Protein AF-A0A842TSK4-F1 (afdb_monomer_lite)

Foldseek 3Di:
DDDDPLVVLVVVLVVLVVVLVLLVVLLVLLVVCLPDPVSVVVVVVVLDADDQDPNCGCLNHQDDDDPLAQHPVVDPDPSVNSVSSSVSSNVVSVVVSVVSVVVSVVSVVVNVD

Sequence (113 aa):
MERCENIELLRVEGKYISFIAELRTEKKILKHIMRCENCRNWVISSIDGDEIHKYFGKLFDTIVYDPTVPKYSDYEDINSFIDARITWRLERLDELIKNAEMELDEISKKLIK

Secondary structure (DSSP, 8-state):
----HHHHHHHHHHHHHHHHHHHHHHHHHHHHHTT-HHHHHHHHHT--TT--BTTTBTTT-S----TTSPPGGG-SSHHHHHHHHHHHHHHHHHHHHHHHHHHHHHHHHHH--

Structure (mmCIF, N/CA/C/O backbone):
data_AF-A0A842TSK4-F1
#
_entry.id   AF-A0A842TSK4-F1
#
loop_
_atom_site.group_PDB
_atom_site.id
_atom_site.type_symbol
_atom_site.label_atom_id
_atom_site.label_alt_id
_atom_site.label_comp_id
_atom_site.label_asym_id
_atom_site.label_entity_id
_atom_site.label_seq_id
_atom_site.pdbx_PDB_ins_code
_atom_site.Cartn_x
_atom_site.Cartn_y
_atom_site.Cartn_z
_atom_site.occupancy
_atom_site.B_iso_or_equiv
_atom_site.auth_seq_id
_atom_site.auth_comp_id
_atom_site.auth_asym_id
_atom_site.auth_atom_id
_atom_site.pdbx_PDB_model_num
ATOM 1 N N . MET A 1 1 ? -6.997 17.518 36.637 1.00 50.09 1 MET A N 1
ATOM 2 C CA . MET A 1 1 ? -7.931 16.862 35.699 1.00 50.09 1 MET A CA 1
ATOM 3 C C . MET A 1 1 ? -7.226 15.644 35.146 1.00 50.09 1 MET A C 1
ATOM 5 O O . MET A 1 1 ? -6.298 15.805 34.362 1.00 50.09 1 MET A O 1
ATOM 9 N N . GLU A 1 2 ? -7.586 14.459 35.623 1.00 59.28 2 GLU A N 1
ATOM 10 C CA . GLU A 1 2 ? -7.074 13.202 35.072 1.00 59.28 2 GLU A CA 1
ATOM 11 C C . GLU A 1 2 ? -7.579 13.036 33.630 1.00 59.28 2 GLU A C 1
ATOM 13 O O . GLU A 1 2 ? -8.718 13.393 33.319 1.00 59.28 2 GLU A O 1
ATOM 18 N N . ARG A 1 3 ? -6.710 12.578 32.719 1.00 66.50 3 ARG A N 1
ATOM 19 C CA . ARG A 1 3 ? -7.102 12.288 31.333 1.00 66.50 3 ARG A CA 1
ATOM 20 C C . ARG A 1 3 ? -7.947 11.019 31.323 1.00 66.50 3 ARG A C 1
ATOM 22 O O . ARG A 1 3 ? -7.558 10.024 31.917 1.00 66.50 3 ARG A O 1
ATOM 29 N N . CYS A 1 4 ? -9.076 11.052 30.619 1.00 82.25 4 CYS A N 1
ATOM 30 C CA . CYS A 1 4 ? -9.911 9.871 30.431 1.00 82.25 4 CYS A CA 1
ATOM 31 C C . CYS A 1 4 ? -9.214 8.890 29.477 1.00 82.25 4 CYS A C 1
ATOM 33 O O . CYS A 1 4 ? -9.098 9.169 28.282 1.00 82.2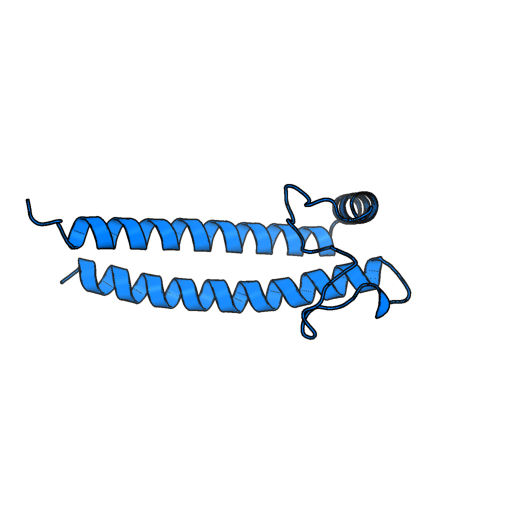5 4 CYS A O 1
ATOM 35 N N . GLU A 1 5 ? -8.769 7.747 30.000 1.00 83.88 5 GLU A N 1
ATOM 36 C CA . GLU A 1 5 ? -8.091 6.695 29.229 1.00 83.88 5 GLU A CA 1
ATOM 37 C C . GLU A 1 5 ? -8.953 6.185 28.064 1.00 83.88 5 GLU A C 1
ATOM 39 O O . GLU A 1 5 ? -8.441 5.975 26.966 1.00 83.88 5 GLU A O 1
ATOM 44 N N . ASN A 1 6 ? -10.276 6.111 28.245 1.00 85.88 6 ASN A N 1
ATOM 45 C CA . ASN A 1 6 ? -11.205 5.702 27.187 1.00 85.88 6 ASN A CA 1
ATOM 46 C C . ASN A 1 6 ? -11.224 6.677 26.001 1.00 85.88 6 ASN A C 1
ATOM 48 O O . ASN A 1 6 ? -11.308 6.245 24.855 1.00 85.88 6 ASN A O 1
ATOM 52 N N . ILE A 1 7 ? -11.107 7.990 26.244 1.00 90.69 7 ILE A N 1
ATOM 53 C CA . ILE A 1 7 ? -11.035 8.980 25.156 1.00 90.69 7 ILE A CA 1
ATOM 54 C C . ILE A 1 7 ? -9.738 8.802 24.361 1.00 90.69 7 ILE A C 1
ATOM 56 O O . ILE A 1 7 ? -9.745 8.918 23.135 1.00 90.69 7 ILE A O 1
ATOM 60 N N . GLU A 1 8 ? -8.626 8.510 25.035 1.00 91.12 8 GLU A N 1
ATOM 61 C CA . GLU A 1 8 ? -7.353 8.261 24.357 1.00 91.12 8 GLU A CA 1
ATOM 62 C C . GLU A 1 8 ? -7.384 6.945 23.566 1.00 91.12 8 GLU A C 1
ATOM 64 O O . GLU A 1 8 ? -6.948 6.929 22.416 1.00 91.12 8 GLU A O 1
ATOM 69 N N . LEU A 1 9 ? -7.989 5.878 24.098 1.00 92.62 9 LEU A N 1
ATOM 70 C CA . LEU A 1 9 ? -8.178 4.622 23.362 1.00 92.62 9 LEU A CA 1
ATOM 71 C C . LEU A 1 9 ? -9.053 4.801 22.114 1.00 92.62 9 LEU A C 1
ATOM 73 O O . LEU A 1 9 ? -8.645 4.371 21.037 1.00 92.62 9 LEU A O 1
ATOM 77 N N . LEU A 1 10 ? -10.183 5.510 22.213 1.00 94.06 10 LEU A N 1
ATOM 78 C CA . LEU A 1 10 ? -11.035 5.836 21.057 1.00 94.06 10 LEU A CA 1
ATOM 79 C C . LEU A 1 10 ? -10.283 6.650 19.991 1.00 94.06 10 LEU A C 1
ATOM 81 O O . LEU A 1 10 ? -10.465 6.455 18.789 1.00 94.06 10 LEU A O 1
ATOM 85 N N . ARG A 1 11 ? -9.398 7.565 20.408 1.00 94.56 11 ARG A N 1
ATOM 86 C CA . ARG A 1 11 ? -8.543 8.320 19.478 1.00 94.56 11 ARG A CA 1
ATOM 87 C C . ARG A 1 11 ? -7.552 7.422 18.752 1.00 94.56 11 ARG A C 1
ATOM 89 O O . ARG A 1 11 ? -7.311 7.633 17.564 1.00 94.56 11 ARG A O 1
ATOM 96 N N . VAL A 1 12 ? -6.945 6.469 19.453 1.00 95.56 12 VAL A N 1
ATOM 97 C CA . VAL A 1 12 ? -6.008 5.516 18.845 1.00 95.56 12 VAL A CA 1
ATOM 98 C C . VAL A 1 12 ? -6.753 4.570 17.901 1.00 95.56 12 VAL A C 1
ATOM 100 O O . VAL A 1 12 ? -6.301 4.386 16.773 1.00 95.56 12 VAL A O 1
ATOM 103 N N . GLU A 1 13 ? -7.924 4.067 18.294 1.00 96.19 13 GLU A N 1
ATOM 104 C CA . GLU A 1 13 ? -8.813 3.266 17.441 1.00 96.19 13 GLU A CA 1
ATOM 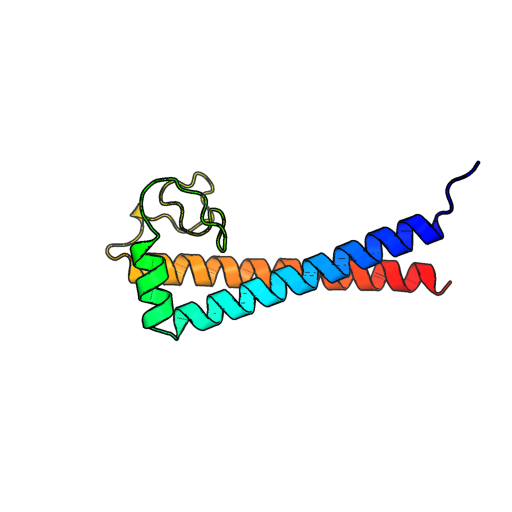105 C C . GLU A 1 13 ? -9.119 3.992 16.120 1.00 96.19 13 GLU A C 1
ATOM 107 O O . GLU A 1 13 ? -8.865 3.468 15.034 1.00 96.19 13 GLU A O 1
ATOM 112 N N . GLY A 1 14 ? -9.561 5.252 16.200 1.00 97.00 14 GLY A N 1
ATOM 113 C CA . GLY A 1 14 ? -9.840 6.073 15.020 1.00 97.00 14 GLY A CA 1
ATOM 114 C C . GLY A 1 14 ? -8.622 6.276 14.111 1.00 97.00 14 GLY A C 1
ATOM 115 O O . GLY A 1 14 ? -8.755 6.251 12.885 1.00 97.00 14 GLY A O 1
ATOM 116 N N . LYS A 1 15 ? -7.419 6.422 14.685 1.00 97.44 15 LYS A N 1
ATOM 117 C CA . LYS A 1 15 ? -6.170 6.513 13.908 1.00 97.44 15 LYS A CA 1
ATOM 118 C C . LYS A 1 15 ? -5.878 5.222 13.146 1.00 97.44 15 LYS A C 1
ATOM 120 O O . LYS A 1 15 ? -5.531 5.300 11.971 1.00 97.44 15 LYS A O 1
ATOM 125 N N . TYR A 1 16 ? -6.051 4.060 13.776 1.00 97.69 16 TYR A N 1
ATOM 126 C CA . TYR A 1 16 ? -5.877 2.769 13.104 1.00 97.69 16 TYR A CA 1
ATOM 127 C C . TYR A 1 16 ? -6.880 2.578 11.966 1.00 97.69 16 TYR A C 1
ATOM 129 O O . TYR A 1 16 ? -6.491 2.153 10.880 1.00 97.69 16 TYR A O 1
ATOM 137 N N . ILE A 1 17 ? -8.145 2.959 12.166 1.00 98.00 17 ILE A N 1
ATOM 138 C CA . ILE A 1 17 ? -9.169 2.895 11.113 1.00 98.00 17 ILE A CA 1
ATOM 139 C C . ILE A 1 17 ? -8.770 3.757 9.907 1.00 98.00 17 ILE A C 1
ATOM 141 O O . ILE A 1 17 ? -8.811 3.270 8.773 1.00 98.00 17 ILE A O 1
ATOM 145 N N . SER A 1 18 ? -8.350 5.009 10.136 1.00 98.00 18 SER A N 1
ATOM 146 C CA . SER A 1 18 ? -7.886 5.902 9.058 1.00 98.00 18 SER A CA 1
ATOM 147 C C . SER A 1 18 ? -6.685 5.308 8.328 1.00 98.00 18 SER A C 1
ATOM 149 O O . SER A 1 18 ? -6.694 5.197 7.104 1.00 98.00 18 SER A O 1
ATOM 151 N N . PHE A 1 19 ? -5.690 4.843 9.085 1.00 97.25 19 PHE A N 1
ATOM 152 C CA . PHE A 1 19 ? -4.479 4.242 8.543 1.00 97.25 19 PHE A CA 1
ATOM 153 C C . PHE A 1 19 ? -4.790 3.025 7.659 1.00 97.25 19 PHE A C 1
ATOM 155 O O . PHE A 1 19 ? -4.358 2.965 6.510 1.00 97.25 19 PHE A O 1
ATOM 162 N N . ILE A 1 20 ? -5.618 2.086 8.128 1.00 97.94 20 ILE A N 1
ATOM 163 C CA . ILE A 1 20 ? -6.027 0.907 7.346 1.00 97.94 20 ILE A CA 1
ATOM 164 C C . ILE A 1 20 ? -6.762 1.320 6.062 1.00 97.94 20 ILE A C 1
ATOM 166 O O . ILE A 1 20 ? -6.533 0.733 4.998 1.00 97.94 20 ILE A O 1
ATOM 170 N N . ALA A 1 21 ? -7.649 2.318 6.132 1.00 97.81 21 ALA A N 1
ATOM 171 C CA . ALA A 1 21 ? -8.377 2.814 4.966 1.00 97.81 21 ALA A CA 1
ATOM 172 C C . ALA A 1 21 ? -7.437 3.428 3.913 1.00 97.81 21 ALA A C 1
ATOM 174 O O . ALA A 1 21 ? -7.587 3.148 2.717 1.00 97.81 21 ALA A O 1
ATOM 175 N N . GLU A 1 22 ? -6.444 4.203 4.348 1.00 95.50 22 GLU A N 1
ATOM 176 C CA . GLU A 1 22 ? -5.402 4.780 3.493 1.00 95.50 22 GLU A CA 1
ATOM 177 C C . GLU A 1 22 ? -4.564 3.684 2.820 1.00 95.50 22 GLU A C 1
ATOM 179 O O . GLU A 1 22 ? -4.469 3.659 1.591 1.00 95.50 22 GLU A O 1
ATOM 184 N N . LEU A 1 23 ? -4.062 2.705 3.582 1.00 95.62 23 LEU A N 1
ATOM 185 C CA . LEU A 1 23 ? -3.262 1.600 3.036 1.00 95.62 23 LEU A CA 1
ATOM 186 C C . LEU A 1 23 ? -4.047 0.748 2.028 1.00 95.62 23 LEU A C 1
ATOM 188 O O . LEU A 1 23 ? -3.533 0.377 0.970 1.00 95.62 23 LEU A O 1
ATOM 192 N N . ARG A 1 24 ? -5.320 0.448 2.314 1.00 97.12 24 ARG A N 1
ATOM 193 C CA . ARG A 1 24 ? -6.197 -0.281 1.380 1.00 97.12 24 ARG A CA 1
ATOM 194 C C . ARG A 1 24 ? -6.458 0.521 0.105 1.00 97.12 24 ARG A C 1
ATOM 196 O O . ARG A 1 24 ? -6.596 -0.075 -0.966 1.00 97.12 24 ARG A O 1
ATOM 203 N N . THR A 1 25 ? -6.548 1.843 0.211 1.00 95.44 25 THR A N 1
ATOM 204 C CA . THR A 1 25 ? -6.717 2.739 -0.940 1.00 95.44 25 THR A CA 1
ATOM 205 C C . THR A 1 25 ? -5.462 2.741 -1.801 1.00 95.44 25 THR A C 1
ATOM 207 O O . THR A 1 25 ? -5.561 2.479 -3.001 1.00 95.44 25 THR A O 1
ATOM 210 N N . GLU A 1 26 ? -4.287 2.910 -1.192 1.00 94.75 26 GLU A N 1
ATOM 211 C CA . GLU A 1 26 ? -2.993 2.802 -1.873 1.00 94.75 26 GLU A CA 1
ATOM 212 C C . GLU A 1 26 ? -2.873 1.456 -2.603 1.00 94.75 26 GLU A C 1
ATOM 214 O O . GLU A 1 26 ? -2.650 1.419 -3.814 1.00 94.75 26 GLU A O 1
ATOM 219 N N . LYS A 1 27 ? -3.154 0.341 -1.916 1.00 96.00 27 LYS A N 1
ATOM 220 C CA . LYS A 1 27 ? -3.124 -1.012 -2.497 1.00 96.00 27 LYS A CA 1
ATOM 221 C C . LYS A 1 27 ? -3.994 -1.130 -3.754 1.00 96.00 27 LYS A C 1
ATOM 223 O O . LYS A 1 27 ? -3.586 -1.748 -4.739 1.00 96.00 27 LYS A O 1
ATOM 228 N N . LYS A 1 28 ? -5.208 -0.569 -3.737 1.00 96.25 28 LYS A N 1
ATOM 229 C CA . LYS A 1 28 ? -6.122 -0.589 -4.894 1.00 96.25 28 LYS A CA 1
ATOM 230 C C . LYS A 1 28 ? -5.583 0.240 -6.057 1.00 96.25 28 LYS A C 1
ATOM 232 O O . LYS A 1 28 ? -5.657 -0.222 -7.194 1.00 96.25 28 LYS A O 1
ATOM 237 N N . ILE A 1 29 ? -5.033 1.419 -5.773 1.00 95.06 29 ILE A N 1
ATOM 238 C CA . ILE A 1 29 ? -4.422 2.294 -6.781 1.00 95.06 29 ILE A CA 1
ATOM 239 C C . ILE A 1 29 ? -3.255 1.571 -7.458 1.00 95.06 29 ILE A C 1
ATOM 241 O O . ILE A 1 29 ? -3.231 1.467 -8.682 1.00 95.06 29 ILE A O 1
ATOM 245 N N . LEU A 1 30 ? -2.340 0.987 -6.683 1.00 95.75 30 LEU A N 1
ATOM 246 C CA . LEU A 1 30 ? -1.185 0.268 -7.225 1.00 95.75 30 LEU A CA 1
ATOM 247 C C . LEU A 1 30 ? -1.604 -0.927 -8.097 1.00 95.75 30 LEU A C 1
ATOM 249 O O . LEU A 1 30 ? -1.108 -1.090 -9.210 1.00 95.75 30 LEU A O 1
ATOM 253 N N . LYS A 1 31 ? -2.599 -1.710 -7.659 1.00 96.38 31 LYS A N 1
ATOM 254 C CA . LYS A 1 31 ? -3.172 -2.799 -8.473 1.00 96.38 31 LYS A CA 1
ATOM 255 C C . LYS A 1 31 ? -3.807 -2.311 -9.776 1.00 96.38 31 LYS A C 1
ATOM 257 O O . LYS A 1 31 ? -3.801 -3.048 -10.761 1.00 96.38 31 LYS A O 1
ATOM 262 N N . HIS A 1 32 ? -4.391 -1.114 -9.782 1.00 96.12 32 HIS A N 1
ATOM 263 C CA . HIS A 1 32 ? -4.946 -0.517 -10.994 1.00 96.12 32 HIS A CA 1
ATOM 264 C C . HIS A 1 32 ? -3.838 -0.111 -11.971 1.00 96.12 32 HIS A C 1
ATOM 266 O O . HIS A 1 32 ? -3.941 -0.430 -13.152 1.00 96.12 32 HIS A O 1
ATOM 272 N N . ILE A 1 33 ? -2.759 0.509 -11.482 1.00 94.56 33 ILE A N 1
ATOM 273 C CA . ILE A 1 33 ? -1.603 0.918 -12.300 1.00 94.56 33 ILE A CA 1
ATOM 274 C C . ILE A 1 33 ? -0.992 -0.277 -13.036 1.00 94.56 33 ILE A C 1
ATOM 276 O O . ILE A 1 33 ? -0.701 -0.171 -14.222 1.00 94.56 33 ILE A O 1
ATOM 280 N N . MET A 1 34 ? -0.887 -1.441 -12.386 1.00 94.69 34 MET A N 1
ATOM 281 C CA . MET A 1 34 ? -0.379 -2.659 -13.038 1.00 94.69 34 MET A CA 1
ATOM 282 C C . MET A 1 34 ? -1.209 -3.115 -14.249 1.00 94.69 34 MET A C 1
ATOM 284 O O . MET A 1 34 ? -0.713 -3.873 -15.0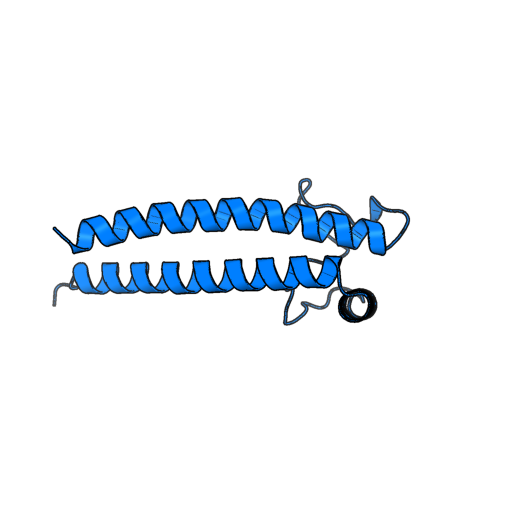74 1.00 94.69 34 MET A O 1
ATOM 288 N N . ARG A 1 35 ? -2.482 -2.710 -14.345 1.00 95.75 35 ARG A N 1
ATOM 289 C CA . ARG A 1 35 ? -3.437 -3.203 -15.355 1.00 95.75 35 ARG A CA 1
ATOM 290 C C . ARG A 1 35 ? -3.895 -2.132 -16.341 1.00 95.75 35 ARG A C 1
ATOM 292 O O . ARG A 1 35 ? -4.452 -2.470 -17.379 1.00 95.75 35 ARG A O 1
ATOM 299 N N . CYS A 1 36 ? -3.731 -0.858 -15.999 1.00 96.25 36 CYS A N 1
ATOM 300 C CA . CYS A 1 36 ? -4.214 0.272 -16.780 1.00 96.25 36 CYS A CA 1
ATOM 301 C C . CYS A 1 36 ? -3.040 0.973 -17.459 1.00 96.25 36 CYS A C 1
ATOM 303 O O . CYS A 1 36 ? -2.284 1.694 -16.809 1.00 96.25 36 CYS A O 1
ATOM 305 N N . GLU A 1 37 ? -2.925 0.799 -18.774 1.00 95.00 37 GLU A N 1
ATOM 306 C CA . GLU A 1 37 ? -1.854 1.386 -19.586 1.00 95.00 37 GLU A CA 1
ATOM 307 C C . GLU A 1 37 ? -1.786 2.915 -19.452 1.00 95.00 37 GLU A C 1
ATOM 309 O O . GLU A 1 37 ? -0.710 3.469 -19.261 1.00 95.00 37 GLU A O 1
ATOM 314 N N . ASN A 1 38 ? -2.932 3.605 -19.436 1.00 94.94 38 ASN A N 1
ATOM 315 C CA . ASN A 1 38 ? -2.970 5.062 -19.273 1.00 94.94 38 ASN A CA 1
ATOM 316 C C . ASN A 1 38 ? -2.393 5.509 -17.923 1.00 94.94 38 ASN A C 1
ATOM 318 O O . ASN A 1 38 ? -1.591 6.440 -17.863 1.00 94.94 38 ASN A O 1
ATOM 322 N N . CYS A 1 39 ? -2.776 4.837 -16.833 1.00 92.25 39 CYS A N 1
ATOM 323 C CA . CYS A 1 39 ? -2.240 5.144 -15.508 1.00 92.25 39 CYS A CA 1
ATOM 324 C C . CYS A 1 39 ? -0.759 4.777 -15.399 1.00 92.25 39 CYS A C 1
ATOM 326 O O . CYS A 1 39 ? -0.010 5.484 -14.732 1.00 92.25 39 CYS A O 1
ATOM 328 N N . ARG A 1 40 ? -0.330 3.710 -16.075 1.00 91.56 40 ARG A N 1
ATOM 329 C CA . ARG A 1 40 ? 1.073 3.300 -16.142 1.00 91.56 40 ARG A CA 1
ATOM 330 C C . ARG A 1 40 ? 1.929 4.316 -16.891 1.00 91.56 40 ARG A C 1
ATOM 332 O O . ARG A 1 40 ? 2.937 4.755 -16.354 1.00 91.56 40 ARG A O 1
ATOM 339 N N . ASN A 1 41 ? 1.493 4.755 -18.068 1.00 91.62 41 ASN A N 1
ATOM 340 C CA . ASN A 1 41 ? 2.177 5.784 -18.851 1.00 91.62 41 ASN A CA 1
ATOM 341 C C . ASN A 1 41 ? 2.269 7.105 -18.085 1.00 91.62 41 ASN A C 1
ATOM 343 O O . ASN A 1 41 ? 3.306 7.761 -18.112 1.00 91.62 41 ASN A O 1
ATOM 347 N N . TRP A 1 42 ? 1.222 7.461 -17.338 1.00 88.75 42 TRP A N 1
ATOM 348 C CA . TRP A 1 42 ? 1.265 8.620 -16.455 1.00 88.75 42 TRP A CA 1
ATOM 349 C C . TRP A 1 42 ? 2.304 8.469 -15.330 1.00 88.75 42 TRP A C 1
ATOM 351 O O . TRP A 1 42 ? 3.073 9.402 -15.097 1.00 88.75 42 TRP A O 1
ATOM 361 N N . VAL A 1 43 ? 2.396 7.302 -14.678 1.00 89.44 43 VAL A N 1
ATOM 362 C CA . VAL A 1 43 ? 3.462 7.026 -13.695 1.00 89.44 43 VAL A CA 1
ATOM 363 C C . VAL A 1 43 ? 4.834 7.152 -14.341 1.00 89.44 43 VAL A C 1
ATOM 365 O O . VAL A 1 43 ? 5.658 7.886 -13.817 1.00 89.44 43 VAL A O 1
ATOM 368 N N . ILE A 1 44 ? 5.058 6.515 -15.494 1.00 89.31 44 ILE A N 1
ATOM 369 C CA . ILE A 1 44 ? 6.322 6.593 -16.245 1.00 89.31 44 ILE A CA 1
ATOM 370 C C . ILE A 1 44 ? 6.698 8.051 -16.520 1.00 89.31 44 ILE A C 1
ATOM 372 O O . ILE A 1 44 ? 7.819 8.451 -16.233 1.00 89.31 44 ILE A O 1
ATOM 376 N N . SER A 1 45 ? 5.750 8.860 -17.005 1.00 86.31 45 SER A N 1
ATOM 377 C CA . SER A 1 45 ? 5.978 10.287 -17.278 1.00 86.31 45 SER A CA 1
ATOM 378 C C . SER A 1 45 ? 6.234 11.135 -16.028 1.00 86.31 45 SER A C 1
ATOM 380 O O . SER A 1 45 ? 6.643 12.282 -16.152 1.00 86.31 45 SER A O 1
ATOM 382 N N . SER A 1 46 ? 5.964 10.585 -14.842 1.00 79.88 46 SER A N 1
ATOM 383 C CA . SER A 1 46 ? 6.168 11.243 -13.549 1.00 79.88 46 SER A CA 1
ATOM 384 C C . SER A 1 46 ? 7.423 10.739 -12.825 1.00 79.88 46 SER A C 1
ATOM 386 O O . SER A 1 46 ? 7.710 11.209 -11.728 1.00 79.88 46 SER A O 1
ATOM 388 N N . ILE A 1 47 ? 8.153 9.774 -13.398 1.00 81.44 47 ILE A N 1
ATOM 389 C CA . ILE A 1 47 ? 9.469 9.344 -12.913 1.00 81.44 47 ILE A CA 1
ATOM 390 C C . ILE A 1 47 ? 10.492 10.269 -13.573 1.00 81.44 47 ILE A C 1
ATOM 392 O O . ILE A 1 47 ? 11.154 9.908 -14.542 1.00 81.44 47 ILE A O 1
ATOM 396 N N . ASP A 1 48 ? 10.560 11.498 -13.073 1.00 62.84 48 ASP A N 1
ATOM 397 C CA . ASP A 1 48 ? 11.598 12.467 -13.411 1.00 62.84 48 ASP A CA 1
ATOM 398 C C . ASP A 1 48 ? 12.146 13.046 -12.095 1.00 62.84 48 ASP A C 1
ATOM 400 O O . ASP A 1 48 ? 11.418 13.125 -11.107 1.00 62.84 48 ASP A O 1
ATOM 404 N N . GLY A 1 49 ? 13.453 13.312 -12.053 1.00 56.12 49 GLY A N 1
ATOM 405 C CA . GLY A 1 49 ? 14.317 13.306 -10.856 1.00 56.12 49 GLY A CA 1
ATOM 406 C C . GLY A 1 49 ? 13.736 13.778 -9.509 1.00 56.12 49 GLY A C 1
ATOM 407 O O . GLY A 1 49 ? 13.106 14.819 -9.433 1.00 56.12 49 GLY A O 1
ATOM 408 N N . ASP A 1 50 ? 14.043 13.032 -8.436 1.00 53.91 50 ASP A N 1
ATOM 409 C CA . ASP A 1 50 ? 13.925 13.341 -6.990 1.00 53.91 50 ASP A CA 1
ATOM 410 C C . ASP A 1 50 ? 12.638 14.026 -6.455 1.00 53.91 50 ASP A C 1
ATOM 412 O O . ASP A 1 50 ? 12.562 14.363 -5.265 1.00 53.91 50 ASP A O 1
ATOM 416 N N . GLU A 1 51 ? 11.599 14.216 -7.270 1.00 57.47 51 GLU A N 1
ATOM 417 C CA . GLU A 1 51 ? 10.357 14.858 -6.850 1.00 57.47 51 GLU A CA 1
ATOM 418 C C . GLU A 1 51 ? 9.452 13.895 -6.070 1.00 57.47 51 GLU A C 1
ATOM 420 O O . GLU A 1 51 ? 9.022 12.846 -6.550 1.00 57.47 51 GLU A O 1
ATOM 425 N N . ILE A 1 52 ? 9.093 14.295 -4.843 1.00 61.09 52 ILE A N 1
ATOM 426 C CA . ILE A 1 52 ? 8.109 13.583 -4.023 1.00 61.09 52 ILE A CA 1
ATOM 427 C C . ILE A 1 52 ? 6.746 13.708 -4.698 1.00 61.09 52 ILE A C 1
ATOM 429 O O . ILE A 1 52 ? 6.086 14.750 -4.646 1.00 61.09 52 ILE A O 1
ATOM 433 N N . HIS A 1 53 ? 6.283 12.616 -5.290 1.00 67.94 53 HIS A N 1
ATOM 434 C CA . HIS A 1 53 ? 5.026 12.619 -6.006 1.00 67.94 53 HIS A CA 1
ATOM 435 C C . HIS A 1 53 ? 3.839 12.620 -5.032 1.00 67.94 53 HIS A C 1
ATOM 437 O O . HIS A 1 53 ? 3.719 11.747 -4.172 1.00 67.94 53 HIS A O 1
ATOM 443 N N . LYS A 1 54 ? 2.889 13.549 -5.199 1.00 69.81 54 LYS A N 1
ATOM 444 C CA . LYS A 1 54 ? 1.745 13.740 -4.276 1.00 69.81 54 LYS A CA 1
ATOM 445 C C . LYS A 1 54 ? 0.923 12.480 -3.963 1.00 69.81 54 LYS A C 1
ATOM 447 O O . LYS A 1 54 ? 0.315 12.408 -2.903 1.00 69.81 54 LYS A O 1
ATOM 452 N N . TYR A 1 55 ? 0.875 11.512 -4.881 1.00 70.38 55 TYR A N 1
ATOM 453 C CA . TYR A 1 55 ? 0.091 10.280 -4.716 1.00 70.38 55 TYR A CA 1
ATOM 454 C C . TYR A 1 55 ? 0.925 9.055 -4.338 1.00 70.38 55 TYR A C 1
ATOM 456 O O . TYR A 1 55 ? 0.370 8.086 -3.832 1.00 70.38 55 TYR A O 1
ATOM 464 N N . PHE A 1 56 ? 2.234 9.081 -4.599 1.00 73.69 56 PHE A N 1
ATOM 465 C CA . PHE A 1 56 ? 3.108 7.909 -4.447 1.00 73.69 56 PHE A CA 1
ATOM 466 C C . PHE A 1 56 ? 4.281 8.158 -3.501 1.00 73.69 56 PHE A C 1
ATOM 468 O O . PHE A 1 56 ? 5.086 7.258 -3.269 1.00 73.69 56 PHE A O 1
ATOM 475 N N . GLY A 1 57 ? 4.385 9.367 -2.947 1.00 81.50 57 GLY A N 1
ATOM 476 C CA . GLY A 1 57 ? 5.515 9.801 -2.147 1.00 81.50 57 GLY A CA 1
ATOM 477 C C . GLY A 1 57 ? 6.819 9.535 -2.890 1.00 81.50 57 GLY A C 1
ATOM 478 O O . GLY A 1 57 ? 7.043 10.076 -3.966 1.00 81.50 57 GLY A O 1
ATOM 479 N N . LYS A 1 58 ? 7.624 8.647 -2.305 1.00 82.94 58 LYS A N 1
ATOM 480 C CA . LYS A 1 58 ? 8.947 8.235 -2.785 1.00 82.94 58 LYS A CA 1
ATOM 481 C C . LYS A 1 58 ? 8.984 6.835 -3.407 1.00 82.94 58 LYS A C 1
ATOM 483 O O . LYS A 1 58 ? 10.042 6.222 -3.537 1.00 82.94 58 LYS A O 1
ATOM 488 N N . LEU A 1 59 ? 7.819 6.257 -3.720 1.00 88.12 59 LEU A N 1
ATOM 489 C CA . LEU A 1 59 ? 7.723 4.861 -4.164 1.00 88.12 59 LEU A CA 1
ATOM 490 C C . LEU A 1 59 ? 8.549 4.591 -5.428 1.00 88.12 59 LEU A C 1
ATOM 492 O O . LEU A 1 59 ? 9.125 3.510 -5.547 1.00 88.12 59 LEU A O 1
ATOM 496 N N . PHE A 1 60 ? 8.625 5.569 -6.328 1.00 88.00 60 PHE A N 1
ATOM 497 C CA . PHE A 1 60 ? 9.338 5.462 -7.599 1.00 88.00 60 PHE A CA 1
ATOM 498 C C . PHE A 1 60 ? 10.643 6.274 -7.640 1.00 88.00 60 PHE A C 1
ATOM 500 O O . PHE A 1 60 ? 11.189 6.468 -8.722 1.00 88.00 60 PHE A O 1
ATOM 507 N N . ASP A 1 61 ? 11.172 6.693 -6.481 1.00 85.81 61 ASP A N 1
ATOM 508 C CA . ASP A 1 61 ? 12.493 7.327 -6.398 1.00 85.81 61 ASP A CA 1
ATOM 509 C C . ASP A 1 61 ? 13.555 6.380 -6.970 1.00 85.81 61 ASP A C 1
ATOM 511 O O . ASP A 1 61 ? 13.654 5.202 -6.586 1.00 85.81 61 ASP A O 1
ATOM 515 N N . THR A 1 62 ? 14.373 6.910 -7.877 1.00 80.38 62 THR A N 1
ATOM 516 C CA . THR A 1 62 ? 15.440 6.160 -8.549 1.00 80.38 62 THR A CA 1
ATOM 517 C C . THR A 1 62 ? 16.643 5.929 -7.633 1.00 80.38 62 THR A C 1
ATOM 519 O O . THR A 1 62 ? 17.362 4.942 -7.804 1.00 80.38 62 THR A O 1
ATOM 522 N N . ILE A 1 63 ? 16.816 6.775 -6.610 1.00 81.19 63 ILE A N 1
ATOM 523 C CA . ILE A 1 63 ? 17.862 6.670 -5.590 1.00 81.19 63 ILE A CA 1
ATOM 524 C C . ILE A 1 63 ? 17.251 6.165 -4.278 1.00 81.19 63 ILE A C 1
ATOM 526 O O . ILE A 1 63 ? 16.525 6.877 -3.589 1.00 81.19 63 ILE A O 1
ATOM 530 N N . VAL A 1 64 ? 17.590 4.932 -3.895 1.00 83.50 64 VAL A N 1
ATOM 531 C CA . VAL A 1 64 ? 17.210 4.345 -2.601 1.00 83.50 64 VAL A CA 1
ATOM 532 C C . VAL A 1 64 ? 18.395 3.645 -1.943 1.00 83.50 64 VAL A C 1
ATOM 534 O O . VAL A 1 64 ? 19.172 2.946 -2.594 1.00 83.50 64 VAL A O 1
ATOM 537 N N . TYR A 1 65 ? 18.523 3.831 -0.628 1.00 83.94 65 TYR A N 1
ATOM 538 C CA . TYR A 1 65 ? 19.607 3.249 0.173 1.00 83.94 65 TYR A CA 1
ATOM 539 C C . TYR A 1 65 ? 19.216 1.931 0.850 1.00 83.94 65 TYR A C 1
ATOM 541 O O . TYR A 1 65 ? 20.092 1.148 1.210 1.00 83.94 65 TYR A O 1
ATOM 549 N N . ASP A 1 66 ? 17.915 1.676 1.019 1.00 86.62 66 ASP A N 1
ATOM 550 C CA . ASP A 1 66 ? 17.413 0.436 1.609 1.00 86.62 66 ASP A CA 1
ATOM 551 C C . ASP A 1 66 ? 17.685 -0.741 0.648 1.00 86.62 66 ASP A C 1
ATOM 553 O O . ASP A 1 66 ? 17.205 -0.722 -0.489 1.00 86.62 66 ASP A O 1
ATOM 557 N N . PRO A 1 67 ? 18.456 -1.763 1.069 1.00 87.88 67 PRO A N 1
ATOM 558 C CA . PRO A 1 67 ? 18.814 -2.891 0.212 1.00 87.88 67 PRO A CA 1
ATOM 559 C C . PRO A 1 67 ? 17.634 -3.816 -0.105 1.00 87.88 67 PRO A C 1
ATOM 561 O O . PRO A 1 67 ? 17.746 -4.640 -1.006 1.00 87.88 67 PRO A O 1
ATOM 564 N N . THR A 1 68 ? 16.524 -3.712 0.628 1.00 90.25 68 THR A N 1
ATOM 565 C CA . THR A 1 68 ? 15.322 -4.529 0.410 1.00 90.25 68 THR A CA 1
ATOM 566 C C . THR A 1 68 ? 14.394 -3.945 -0.650 1.00 90.25 68 THR A C 1
ATOM 568 O O . THR A 1 68 ? 13.462 -4.621 -1.079 1.00 90.25 68 THR A O 1
ATOM 571 N N . VAL A 1 69 ? 14.619 -2.693 -1.057 1.00 92.00 69 VAL A N 1
ATOM 572 C CA . VAL A 1 69 ? 13.808 -1.984 -2.048 1.00 92.00 69 VAL A CA 1
ATOM 573 C C . VAL A 1 69 ? 14.401 -2.212 -3.447 1.00 92.00 69 VAL A C 1
ATOM 575 O O . VAL A 1 69 ? 15.586 -1.930 -3.631 1.00 92.00 69 VAL A O 1
ATOM 578 N N . PRO A 1 70 ? 13.605 -2.633 -4.452 1.00 93.06 70 PRO A N 1
ATOM 579 C CA . PRO A 1 70 ? 14.068 -2.751 -5.838 1.00 93.06 70 PRO A CA 1
ATOM 580 C C . PRO A 1 70 ? 14.708 -1.454 -6.349 1.00 93.06 70 PRO A C 1
ATOM 582 O O . PRO A 1 70 ? 14.078 -0.393 -6.301 1.00 93.06 70 PRO A O 1
ATOM 585 N N . LYS A 1 71 ? 15.945 -1.479 -6.842 1.00 91.19 71 LYS A N 1
ATOM 586 C CA . LYS A 1 71 ? 16.612 -0.249 -7.297 1.00 91.19 71 LYS A CA 1
ATOM 587 C C . LYS A 1 71 ? 16.363 -0.038 -8.776 1.00 91.19 71 LYS A C 1
ATOM 589 O O . LYS A 1 71 ? 16.235 -0.990 -9.531 1.00 91.19 71 LYS A O 1
ATOM 594 N N . TYR A 1 72 ? 16.337 1.222 -9.202 1.00 88.69 72 TYR A N 1
ATOM 595 C CA . TYR A 1 72 ? 16.199 1.546 -10.623 1.00 88.69 72 TYR A CA 1
ATOM 596 C C . TYR A 1 72 ? 17.323 0.919 -11.463 1.00 88.69 72 TYR A C 1
ATOM 598 O O . TYR A 1 72 ? 17.071 0.396 -12.540 1.00 88.69 72 TYR A O 1
ATOM 606 N N . SER A 1 73 ? 18.545 0.884 -10.919 1.00 89.38 73 SER A N 1
ATOM 607 C CA . SER A 1 73 ? 19.725 0.272 -11.545 1.00 89.38 73 SER A CA 1
ATOM 608 C C . SER A 1 73 ? 19.643 -1.241 -11.752 1.00 89.38 73 SER A C 1
ATOM 610 O O . SER A 1 73 ? 20.481 -1.784 -12.465 1.00 89.38 73 SER A O 1
ATOM 612 N N . ASP A 1 74 ? 18.693 -1.925 -11.111 1.00 90.31 74 ASP A N 1
ATOM 613 C CA . ASP A 1 74 ? 18.576 -3.385 -11.175 1.00 90.31 74 ASP A CA 1
ATOM 614 C C . ASP A 1 74 ? 17.782 -3.851 -12.415 1.00 90.31 74 ASP A C 1
ATOM 616 O O . ASP A 1 74 ? 17.650 -5.054 -12.639 1.00 90.31 74 ASP A O 1
ATOM 620 N N . TYR A 1 75 ? 17.247 -2.919 -13.219 1.00 92.31 75 TYR A N 1
ATOM 621 C CA . TYR A 1 75 ? 16.352 -3.204 -14.344 1.00 92.31 75 TYR A CA 1
ATOM 622 C C . TYR A 1 75 ? 16.811 -2.510 -15.631 1.00 92.31 75 TYR A C 1
ATOM 624 O O . TYR A 1 75 ? 17.238 -1.358 -15.617 1.00 92.31 75 TYR A O 1
ATOM 632 N N . GLU A 1 76 ? 16.678 -3.210 -16.760 1.00 90.19 76 GLU A N 1
ATOM 633 C CA . GLU A 1 76 ? 17.015 -2.678 -18.090 1.00 90.19 76 GLU A CA 1
ATOM 634 C C . GLU A 1 76 ? 15.937 -1.734 -18.641 1.00 90.19 76 GLU A C 1
ATOM 636 O O . GLU A 1 76 ? 16.226 -0.875 -19.475 1.00 90.19 76 GLU A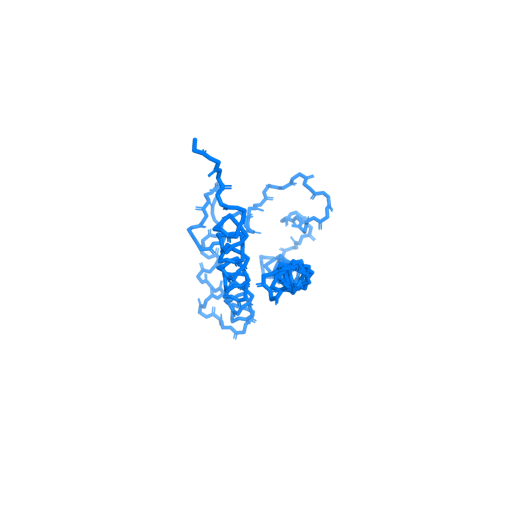 O 1
ATOM 641 N N . ASP A 1 77 ? 14.696 -1.876 -18.171 1.00 91.88 77 ASP A N 1
ATOM 642 C CA . ASP A 1 77 ? 13.561 -1.082 -18.616 1.00 91.88 77 ASP A CA 1
ATOM 643 C C . ASP A 1 77 ? 12.701 -0.572 -17.448 1.00 91.88 77 ASP A C 1
ATOM 645 O O . ASP A 1 77 ? 12.547 -1.204 -16.397 1.00 91.88 77 ASP A O 1
ATOM 649 N N . ILE A 1 78 ? 12.101 0.600 -17.664 1.00 90.06 78 ILE A N 1
ATOM 650 C CA . ILE A 1 78 ? 11.300 1.302 -16.657 1.00 90.06 78 ILE A CA 1
ATOM 651 C C . ILE A 1 78 ? 10.027 0.542 -16.267 1.00 90.06 78 ILE A C 1
ATOM 653 O O . ILE A 1 78 ? 9.544 0.685 -15.144 1.00 90.06 78 ILE A O 1
ATOM 657 N N . ASN A 1 79 ? 9.476 -0.287 -17.158 1.00 92.06 79 ASN A N 1
ATOM 658 C CA . ASN A 1 79 ? 8.267 -1.045 -16.865 1.00 92.06 79 ASN A CA 1
ATOM 659 C C . ASN A 1 79 ? 8.559 -2.163 -15.866 1.00 92.06 79 ASN A C 1
ATOM 661 O O . ASN A 1 79 ? 7.815 -2.291 -14.892 1.00 92.06 79 ASN A O 1
ATOM 665 N N . SER A 1 80 ? 9.646 -2.905 -16.060 1.00 94.12 80 SER A N 1
ATOM 666 C CA . SER A 1 80 ? 10.096 -3.939 -15.127 1.00 94.12 80 SER A CA 1
ATOM 667 C C . SER A 1 80 ? 10.419 -3.355 -13.749 1.00 94.12 80 SER A C 1
ATOM 669 O O . SER A 1 80 ? 10.014 -3.919 -12.731 1.00 94.12 80 SER A O 1
ATOM 671 N N . PHE A 1 81 ? 11.055 -2.178 -13.703 1.00 93.19 81 PHE A N 1
ATOM 672 C CA . PHE A 1 81 ? 11.283 -1.451 -12.450 1.00 93.19 81 PHE A CA 1
ATOM 673 C C . PHE A 1 81 ? 9.973 -1.098 -11.728 1.00 93.19 81 PHE A C 1
ATOM 675 O O . PHE A 1 81 ? 9.830 -1.360 -10.529 1.00 93.19 81 PHE A O 1
ATOM 682 N N . ILE A 1 82 ? 9.000 -0.524 -12.445 1.00 92.88 82 ILE A N 1
ATOM 683 C CA . ILE A 1 82 ? 7.696 -0.156 -11.877 1.00 92.88 82 ILE A CA 1
ATOM 684 C C . ILE A 1 82 ? 6.975 -1.391 -11.330 1.00 92.88 82 ILE A C 1
ATOM 686 O O . ILE A 1 82 ? 6.474 -1.345 -10.205 1.00 92.88 8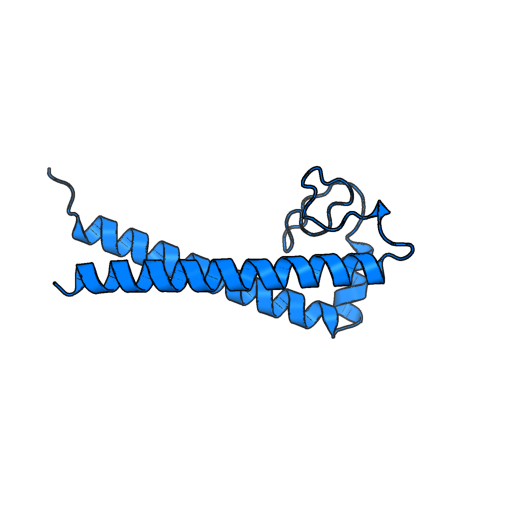2 ILE A O 1
ATOM 690 N N . ASP A 1 83 ? 6.937 -2.495 -12.080 1.00 95.12 83 ASP A N 1
ATOM 691 C CA . ASP A 1 83 ? 6.279 -3.726 -11.630 1.00 95.12 83 ASP A CA 1
ATOM 692 C C . ASP A 1 83 ? 6.933 -4.288 -10.369 1.00 95.12 83 ASP A C 1
ATOM 694 O O . ASP A 1 83 ? 6.229 -4.681 -9.433 1.00 95.12 83 ASP A O 1
ATOM 698 N N . ALA A 1 84 ? 8.265 -4.271 -10.300 1.00 95.31 84 ALA A N 1
ATOM 699 C CA . ALA A 1 84 ? 8.988 -4.710 -9.118 1.00 95.31 84 ALA A CA 1
ATOM 700 C C . ALA A 1 84 ? 8.695 -3.825 -7.899 1.00 95.31 84 ALA A C 1
ATOM 702 O O . ALA A 1 84 ? 8.389 -4.341 -6.822 1.00 95.31 84 ALA A O 1
ATOM 703 N N . ARG A 1 85 ? 8.711 -2.495 -8.061 1.00 94.38 85 ARG A N 1
ATOM 704 C CA . ARG A 1 85 ? 8.376 -1.541 -6.989 1.00 94.38 85 ARG A CA 1
ATOM 705 C C . ARG A 1 85 ? 6.953 -1.697 -6.491 1.00 94.38 85 ARG A C 1
ATOM 707 O O . ARG A 1 85 ? 6.723 -1.697 -5.280 1.00 94.38 85 ARG A O 1
ATOM 714 N N . ILE A 1 86 ? 6.003 -1.839 -7.411 1.00 95.94 86 ILE A N 1
ATOM 715 C CA . ILE A 1 86 ? 4.603 -2.049 -7.060 1.00 95.94 86 ILE A CA 1
ATOM 716 C C . ILE A 1 86 ? 4.445 -3.377 -6.321 1.00 95.94 86 ILE A C 1
ATOM 718 O O . ILE A 1 86 ? 3.822 -3.395 -5.263 1.00 95.94 86 ILE A O 1
ATOM 722 N N . THR A 1 87 ? 5.027 -4.464 -6.826 1.00 96.81 87 THR A N 1
ATOM 723 C CA . THR A 1 87 ? 4.932 -5.791 -6.197 1.00 96.81 87 THR A CA 1
ATOM 724 C C . THR A 1 87 ? 5.496 -5.769 -4.779 1.00 96.81 87 THR A C 1
ATOM 726 O O . THR A 1 87 ? 4.788 -6.115 -3.834 1.00 96.81 87 THR A O 1
ATOM 729 N N . TRP A 1 88 ? 6.707 -5.235 -4.610 1.00 96.38 88 TRP A N 1
ATOM 730 C CA . TRP A 1 88 ? 7.337 -5.052 -3.303 1.00 96.38 88 TRP A CA 1
ATOM 731 C C . TRP A 1 88 ? 6.465 -4.235 -2.339 1.00 96.38 88 TRP A C 1
ATOM 733 O O . TRP A 1 88 ? 6.298 -4.581 -1.166 1.00 96.38 88 TRP A O 1
ATOM 743 N N . ARG A 1 89 ? 5.858 -3.144 -2.822 1.00 95.88 89 ARG A N 1
ATOM 744 C CA . ARG A 1 89 ? 4.998 -2.303 -1.984 1.00 95.88 89 ARG A CA 1
ATOM 745 C C . ARG A 1 89 ? 3.703 -3.015 -1.611 1.00 95.88 89 ARG A C 1
ATOM 747 O O . ARG A 1 89 ? 3.264 -2.877 -0.474 1.00 95.88 89 ARG A O 1
ATOM 754 N N . LEU A 1 90 ? 3.106 -3.775 -2.527 1.00 97.31 90 LEU A N 1
ATOM 755 C CA . LEU A 1 90 ? 1.890 -4.546 -2.267 1.00 97.31 90 LEU A CA 1
ATOM 756 C C . LEU A 1 90 ? 2.098 -5.584 -1.159 1.00 97.31 90 LEU A C 1
ATOM 758 O O . LEU A 1 90 ? 1.237 -5.698 -0.290 1.00 97.31 90 LEU A O 1
ATOM 762 N N . GLU A 1 91 ? 3.234 -6.282 -1.148 1.00 96.94 91 GLU A N 1
ATOM 763 C CA . GLU A 1 91 ? 3.577 -7.240 -0.086 1.00 96.94 91 GLU A CA 1
ATOM 764 C C . GLU A 1 91 ? 3.657 -6.553 1.283 1.00 96.94 91 GLU A C 1
ATOM 766 O O . GLU A 1 91 ? 3.040 -6.996 2.253 1.00 96.94 91 GLU A O 1
ATOM 771 N N . ARG A 1 92 ? 4.330 -5.401 1.348 1.00 96.25 92 ARG A N 1
ATOM 772 C CA . ARG A 1 92 ? 4.445 -4.616 2.586 1.00 96.25 92 ARG A CA 1
ATOM 773 C C . ARG A 1 92 ? 3.118 -4.028 3.042 1.00 96.25 92 ARG A C 1
ATOM 775 O O . ARG A 1 92 ? 2.861 -3.960 4.239 1.00 96.25 92 ARG A O 1
ATOM 782 N N . LEU A 1 93 ? 2.279 -3.575 2.111 1.00 96.81 93 LEU A N 1
ATOM 783 C CA . LEU A 1 93 ? 0.938 -3.094 2.438 1.00 96.81 93 LEU A CA 1
ATOM 784 C C . LEU A 1 93 ? 0.104 -4.200 3.089 1.00 96.81 93 LEU A C 1
ATOM 786 O O . LEU A 1 93 ? -0.641 -3.913 4.021 1.00 96.81 93 LEU A O 1
ATOM 790 N N . ASP A 1 94 ? 0.258 -5.449 2.652 1.00 97.75 94 ASP A N 1
ATOM 791 C CA . ASP A 1 94 ? -0.489 -6.581 3.205 1.00 97.75 94 ASP A CA 1
ATOM 792 C C . ASP A 1 94 ? -0.065 -6.907 4.631 1.00 97.75 94 ASP A C 1
ATOM 794 O O . ASP A 1 94 ? -0.922 -7.117 5.492 1.00 97.75 94 ASP A O 1
ATOM 798 N N . GLU A 1 95 ? 1.235 -6.855 4.907 1.00 97.62 95 GLU A N 1
ATOM 799 C CA . GLU A 1 95 ? 1.756 -6.984 6.265 1.00 97.62 95 GLU A CA 1
ATOM 800 C C . GLU A 1 95 ? 1.293 -5.831 7.168 1.00 97.62 95 GLU A C 1
ATOM 802 O O . GLU A 1 95 ? 0.776 -6.066 8.261 1.00 97.62 95 GLU A O 1
ATOM 807 N N . LEU A 1 96 ? 1.408 -4.583 6.702 1.00 97.88 96 LEU A N 1
ATOM 808 C CA . LEU A 1 96 ? 1.014 -3.402 7.474 1.00 97.88 96 LEU A CA 1
ATOM 809 C C . LEU A 1 96 ? -0.484 -3.388 7.792 1.00 97.88 96 LEU A C 1
ATOM 811 O O . LEU A 1 96 ? -0.857 -3.084 8.923 1.00 97.88 96 LEU A O 1
ATOM 815 N N . ILE A 1 97 ? -1.337 -3.726 6.819 1.00 98.38 97 ILE A N 1
ATOM 816 C CA . ILE A 1 97 ? -2.788 -3.818 7.023 1.00 98.38 97 ILE A CA 1
ATOM 817 C C . ILE A 1 97 ? -3.098 -4.904 8.050 1.00 98.38 97 ILE A C 1
ATOM 819 O O . ILE A 1 97 ? -3.839 -4.638 8.992 1.00 98.38 97 ILE A O 1
ATOM 823 N N . LYS A 1 98 ? -2.508 -6.096 7.908 1.00 98.19 98 LYS A N 1
ATOM 824 C CA . LYS A 1 98 ? -2.733 -7.205 8.840 1.00 98.19 98 LYS A CA 1
ATOM 825 C C . LYS A 1 98 ? -2.327 -6.832 10.267 1.00 98.19 98 LYS A C 1
ATOM 827 O O . LYS A 1 98 ? -3.096 -7.059 11.196 1.00 98.19 98 LYS A O 1
ATOM 832 N N . ASN A 1 99 ? -1.146 -6.241 10.441 1.00 98.19 99 ASN A N 1
ATOM 833 C CA . ASN A 1 99 ? -0.658 -5.830 11.756 1.00 98.19 99 ASN A CA 1
ATOM 834 C C . ASN A 1 99 ? -1.554 -4.737 12.359 1.00 98.19 99 ASN A C 1
ATOM 836 O O . ASN A 1 99 ? -1.931 -4.822 13.522 1.00 98.19 99 ASN A O 1
ATOM 840 N N . ALA A 1 100 ? -1.968 -3.753 11.556 1.00 97.75 100 ALA A N 1
ATOM 841 C CA . ALA A 1 100 ? -2.877 -2.700 12.000 1.00 97.75 100 ALA A CA 1
ATOM 842 C C . ALA A 1 100 ? -4.266 -3.234 12.392 1.00 97.75 100 ALA A C 1
ATOM 844 O O . ALA A 1 100 ? -4.851 -2.755 13.359 1.00 97.75 100 ALA A O 1
ATOM 845 N N . GLU A 1 101 ? -4.797 -4.224 11.671 1.00 98.06 101 GLU A N 1
ATOM 846 C CA . GLU A 1 101 ? -6.064 -4.889 12.007 1.00 98.06 101 GLU A CA 1
ATOM 847 C C . GLU A 1 101 ? -5.973 -5.668 13.324 1.00 98.06 101 GLU A C 1
ATOM 849 O O . GLU A 1 101 ? -6.920 -5.639 14.109 1.00 98.06 101 GLU A O 1
ATOM 854 N N . MET A 1 102 ? -4.839 -6.326 13.589 1.00 98.00 102 MET A N 1
ATOM 855 C CA . MET A 1 102 ? -4.598 -7.017 14.861 1.00 98.00 102 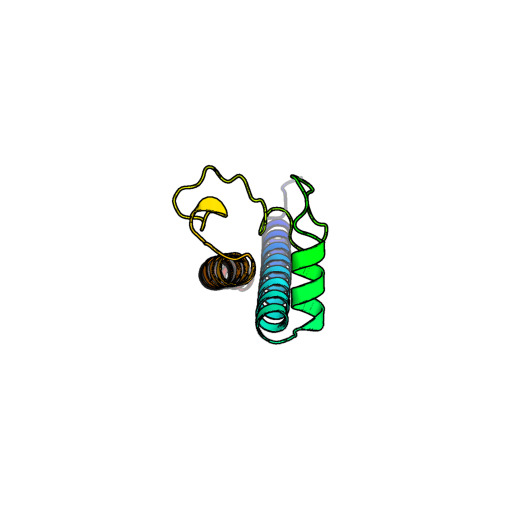MET A CA 1
ATOM 856 C C . MET A 1 102 ? -4.566 -6.037 16.039 1.00 98.00 102 MET A C 1
ATOM 858 O O . MET A 1 102 ? -5.266 -6.245 17.027 1.00 98.00 102 MET A O 1
ATOM 862 N N . GLU A 1 103 ? -3.814 -4.944 15.916 1.00 96.88 103 GLU A N 1
ATOM 863 C CA . GLU A 1 103 ? -3.745 -3.894 16.942 1.00 96.88 103 GLU A CA 1
ATOM 864 C C . GLU A 1 103 ? -5.111 -3.229 17.179 1.00 96.88 103 GLU A C 1
ATOM 866 O O . GLU A 1 103 ? -5.503 -2.974 18.319 1.00 96.88 103 GLU A O 1
ATOM 871 N N . LEU A 1 104 ? -5.870 -2.984 16.105 1.00 97.12 104 LEU A N 1
ATOM 872 C CA . LEU A 1 104 ? -7.220 -2.431 16.194 1.00 97.12 104 LEU A CA 1
ATOM 873 C C . LEU A 1 104 ? -8.156 -3.355 16.986 1.00 97.12 104 LEU A C 1
ATOM 875 O O . LEU A 1 104 ? -8.847 -2.886 17.887 1.00 97.12 104 LEU A O 1
ATOM 879 N N . ASP A 1 105 ? -8.144 -4.660 16.701 1.00 96.56 105 ASP A N 1
ATOM 880 C CA . ASP A 1 105 ? -8.940 -5.653 17.435 1.00 96.56 105 ASP A CA 1
ATOM 881 C C . ASP A 1 105 ? -8.578 -5.690 18.932 1.00 96.56 105 ASP A C 1
ATOM 883 O O . ASP A 1 105 ? -9.463 -5.748 19.793 1.00 96.56 105 ASP A O 1
ATOM 887 N N . GLU A 1 106 ? -7.291 -5.580 19.274 1.00 95.44 106 GLU A N 1
ATOM 888 C CA . GLU A 1 106 ? -6.852 -5.489 20.670 1.00 95.44 106 GLU A CA 1
ATOM 889 C C . GLU A 1 106 ? -7.359 -4.227 21.379 1.00 95.44 106 GLU A C 1
ATOM 891 O O . GLU A 1 106 ? -7.744 -4.291 22.553 1.00 95.44 106 GLU A O 1
ATOM 896 N N . ILE A 1 107 ? -7.372 -3.083 20.691 1.00 93.75 107 ILE A N 1
ATOM 897 C CA . ILE A 1 107 ? -7.895 -1.821 21.230 1.00 93.75 107 ILE A CA 1
ATOM 898 C C . ILE A 1 107 ? -9.405 -1.916 21.439 1.00 93.75 107 ILE A C 1
ATOM 900 O O . ILE A 1 107 ? -9.884 -1.624 22.539 1.00 93.75 107 ILE A O 1
ATOM 904 N N . SER A 1 108 ? -10.155 -2.378 20.438 1.00 90.88 108 SER A N 1
ATOM 905 C CA . SER A 1 108 ? -11.613 -2.493 20.531 1.00 90.88 108 SER A CA 1
ATOM 906 C C . SER A 1 108 ? -12.028 -3.443 21.663 1.00 90.88 108 SER A C 1
ATOM 908 O O . SER A 1 108 ? -12.953 -3.143 22.417 1.00 90.88 108 SER A O 1
ATOM 910 N N . LYS A 1 109 ? -11.293 -4.541 21.891 1.00 93.31 109 LYS A N 1
ATOM 911 C CA . LYS A 1 109 ? -11.523 -5.445 23.037 1.00 93.31 109 LYS A CA 1
ATOM 912 C C . LYS A 1 109 ? -11.335 -4.779 24.402 1.00 93.31 109 LYS A C 1
ATOM 914 O O . LYS A 1 109 ? -11.977 -5.201 25.364 1.00 93.31 109 LYS A O 1
ATOM 919 N N . LYS A 1 110 ? -10.456 -3.778 24.517 1.00 90.00 110 LYS A N 1
ATOM 920 C CA . LYS A 1 110 ? -10.236 -3.023 25.765 1.00 90.00 110 LYS A CA 1
ATOM 921 C C . LYS A 1 110 ? -11.350 -2.011 26.035 1.00 90.00 110 LYS A C 1
ATOM 923 O O . LYS A 1 110 ? -11.621 -1.749 27.195 1.00 90.00 110 LYS A O 1
ATOM 928 N N . LEU A 1 111 ? -12.004 -1.492 24.994 1.00 86.50 111 LEU A N 1
ATOM 929 C CA . LEU A 1 111 ? -13.116 -0.538 25.103 1.00 86.50 111 LEU A CA 1
ATOM 930 C C . LEU A 1 111 ? -14.458 -1.185 25.489 1.00 86.50 111 LEU A C 1
ATOM 932 O O . LEU A 1 111 ? -15.358 -0.490 25.951 1.00 86.50 111 LEU A O 1
ATOM 936 N N . ILE A 1 112 ? -14.609 -2.495 25.267 1.00 78.75 112 ILE A N 1
ATOM 937 C CA . ILE A 1 112 ? -15.838 -3.252 25.575 1.00 78.75 112 ILE A CA 1
ATOM 938 C C . ILE A 1 112 ? -15.860 -3.752 27.037 1.00 78.75 112 ILE A C 1
ATOM 940 O O . ILE A 1 112 ? -16.917 -4.143 27.533 1.00 78.75 112 ILE A O 1
ATOM 944 N N . LYS A 1 113 ? -14.712 -3.755 27.724 1.00 58.81 113 LYS A N 1
ATOM 945 C CA . LYS A 1 113 ? -14.596 -4.132 29.143 1.00 58.81 113 LYS A CA 1
ATOM 946 C C . LYS A 1 113 ? -14.908 -2.959 30.062 1.00 58.81 113 LYS A C 1
ATOM 948 O O . LYS A 1 113 ? -15.480 -3.239 31.138 1.00 58.81 113 LYS A O 1
#

Radius of gyration: 18.26 Å; chains: 1; bounding box: 36×24×55 Å

pLDDT: mean 89.13, std 11.07, range [50.09, 98.38]